Protein AF-A0A965B2F0-F1 (afdb_monomer)

pLDDT: mean 85.38, std 16.58, range [36.56, 98.25]

Structure (mmCIF, N/CA/C/O backbone):
data_AF-A0A965B2F0-F1
#
_entry.id   AF-A0A965B2F0-F1
#
loop_
_atom_site.group_PDB
_atom_site.id
_atom_site.type_symbol
_atom_site.label_atom_id
_atom_site.label_alt_id
_atom_site.label_comp_id
_atom_site.label_asym_id
_atom_site.label_entity_id
_atom_site.label_seq_id
_atom_site.pdbx_PDB_ins_code
_atom_site.Cartn_x
_atom_site.Cartn_y
_atom_site.Cartn_z
_atom_site.occupancy
_atom_site.B_iso_or_equiv
_atom_site.auth_seq_id
_atom_site.auth_comp_id
_atom_site.auth_asym_id
_atom_site.auth_atom_id
_atom_site.pdbx_PDB_model_num
ATOM 1 N N . ALA A 1 1 ? 7.488 21.880 -20.771 1.00 36.56 1 ALA A N 1
ATOM 2 C CA . ALA A 1 1 ? 6.586 21.017 -21.556 1.00 36.56 1 ALA A CA 1
ATOM 3 C C . ALA A 1 1 ? 6.321 19.753 -20.747 1.00 36.56 1 ALA A C 1
ATOM 5 O O . ALA A 1 1 ? 7.158 18.862 -20.729 1.00 36.56 1 ALA A O 1
ATOM 6 N N . LEU A 1 2 ? 5.227 19.730 -19.983 1.00 38.81 2 LEU A N 1
ATOM 7 C CA . LEU A 1 2 ? 4.819 18.544 -19.229 1.00 38.81 2 LEU A CA 1
ATOM 8 C C . LEU A 1 2 ? 4.263 17.555 -20.250 1.00 38.81 2 LEU A C 1
ATOM 10 O O . LEU A 1 2 ? 3.243 17.823 -20.884 1.00 38.81 2 LEU A O 1
ATOM 14 N N . SER A 1 3 ? 4.999 16.476 -20.505 1.00 42.28 3 SER A N 1
ATOM 15 C CA . SER A 1 3 ? 4.569 15.456 -21.449 1.00 42.28 3 SER A CA 1
ATOM 16 C C . SER A 1 3 ? 3.289 14.819 -20.923 1.00 42.28 3 SER A C 1
ATOM 18 O O . SER A 1 3 ? 3.325 14.053 -19.961 1.00 42.28 3 SER A O 1
ATOM 20 N N . ASN A 1 4 ? 2.172 15.117 -21.586 1.00 47.19 4 ASN A N 1
ATOM 21 C CA . ASN A 1 4 ? 0.977 14.289 -21.587 1.00 47.19 4 ASN A CA 1
ATOM 22 C C . ASN A 1 4 ? 1.381 12.884 -22.060 1.00 47.19 4 ASN A C 1
ATOM 24 O O . ASN A 1 4 ? 1.268 12.558 -23.242 1.00 47.19 4 ASN A O 1
ATOM 28 N N . ARG A 1 5 ? 1.867 12.030 -21.153 1.00 52.16 5 ARG A N 1
ATOM 29 C CA . ARG A 1 5 ? 1.782 10.586 -21.363 1.00 52.16 5 ARG A CA 1
ATOM 30 C C . ARG A 1 5 ? 0.305 10.253 -21.233 1.00 52.16 5 ARG A C 1
ATOM 32 O O . ARG A 1 5 ? -0.195 10.004 -20.142 1.00 52.16 5 ARG A O 1
ATOM 39 N N . ALA A 1 6 ? -0.396 10.352 -22.360 1.00 53.03 6 ALA A N 1
ATOM 40 C CA . ALA A 1 6 ? -1.751 9.859 -22.491 1.00 53.03 6 ALA A CA 1
ATOM 41 C C . ALA A 1 6 ? -1.760 8.421 -21.969 1.00 53.03 6 ALA A C 1
ATOM 43 O O . ALA A 1 6 ? -1.034 7.564 -22.478 1.00 53.03 6 ALA A O 1
ATOM 44 N N . TYR A 1 7 ? -2.528 8.200 -20.906 1.00 53.84 7 TYR A N 1
ATOM 45 C CA . TYR A 1 7 ? -2.809 6.879 -20.374 1.00 53.84 7 TYR A CA 1
ATOM 46 C C . TYR A 1 7 ? -3.250 5.984 -21.537 1.00 53.84 7 TYR A C 1
ATOM 48 O O . TYR A 1 7 ? -4.258 6.262 -22.188 1.00 53.84 7 TYR A O 1
ATOM 56 N N . LYS A 1 8 ? -2.454 4.958 -21.855 1.00 55.16 8 LYS A N 1
ATOM 57 C CA . LYS A 1 8 ? -2.817 3.955 -22.858 1.00 55.16 8 LYS A CA 1
ATOM 5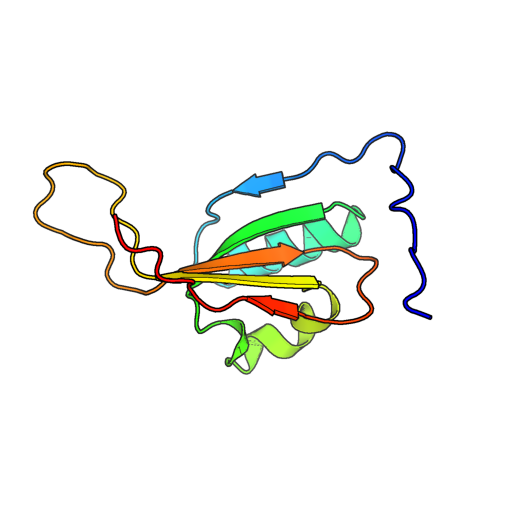8 C C . LYS A 1 8 ? -3.628 2.879 -22.139 1.00 55.16 8 LYS A C 1
ATOM 60 O O . LYS A 1 8 ? -3.044 2.160 -21.329 1.00 55.16 8 LYS A O 1
ATOM 65 N N . PRO A 1 9 ? -4.941 2.760 -22.389 1.00 49.66 9 PRO A N 1
ATOM 66 C CA . PRO A 1 9 ? -5.743 1.753 -21.715 1.00 49.66 9 PRO A CA 1
ATOM 67 C C . PRO A 1 9 ? -5.264 0.358 -22.132 1.00 49.66 9 PRO A C 1
ATOM 69 O O . PRO A 1 9 ? -5.209 0.040 -23.321 1.00 49.66 9 PRO A O 1
ATOM 72 N N . LYS A 1 10 ? -4.896 -0.472 -21.150 1.00 57.56 10 LYS A N 1
ATOM 73 C CA . LYS A 1 10 ? -4.655 -1.901 -21.376 1.00 57.56 10 LYS A CA 1
ATOM 74 C C . LYS A 1 10 ? -6.007 -2.592 -21.617 1.00 57.56 10 LYS A C 1
ATOM 76 O O . LYS A 1 10 ? -6.966 -2.269 -20.917 1.00 57.56 10 LYS A O 1
ATOM 81 N N . PRO A 1 11 ? -6.105 -3.516 -22.592 1.00 57.56 11 PRO A N 1
ATOM 82 C CA . PRO A 1 11 ? -7.385 -4.019 -23.102 1.00 57.56 11 PRO A CA 1
ATOM 83 C C . PRO A 1 11 ? -8.222 -4.817 -22.086 1.00 57.56 11 PRO A C 1
ATOM 85 O O . PRO A 1 11 ? -9.417 -4.967 -22.306 1.00 57.56 11 PRO A O 1
ATOM 88 N N . TYR A 1 12 ? -7.639 -5.252 -20.962 1.00 56.62 12 TYR A N 1
ATOM 89 C CA . TYR A 1 12 ? -8.347 -5.835 -19.815 1.00 56.62 12 TYR A CA 1
ATOM 90 C C . TYR A 1 12 ? -7.600 -5.474 -18.523 1.00 56.62 12 TYR A C 1
ATOM 92 O O . TYR A 1 12 ? -6.748 -6.230 -18.063 1.00 56.62 12 TYR A O 1
ATOM 100 N N . LEU A 1 13 ? -7.834 -4.281 -17.968 1.00 60.09 13 LEU A N 1
ATOM 101 C CA . LEU A 1 13 ? -7.286 -3.916 -16.659 1.00 60.09 13 LEU A CA 1
ATOM 102 C C . LEU A 1 13 ? -8.368 -4.138 -15.598 1.00 60.09 13 LEU A C 1
ATOM 104 O O . LEU A 1 13 ? -9.170 -3.244 -15.332 1.00 60.09 13 LEU A O 1
ATOM 108 N N . ASP A 1 14 ? -8.401 -5.327 -14.996 1.00 74.19 14 ASP A N 1
ATOM 109 C CA . ASP A 1 14 ? -9.218 -5.564 -13.806 1.00 74.19 14 ASP A CA 1
ATOM 110 C C . ASP A 1 14 ? -8.609 -4.786 -12.635 1.00 74.19 14 ASP A C 1
ATOM 112 O O . ASP A 1 14 ? -7.735 -5.289 -11.920 1.00 74.19 14 ASP A O 1
ATOM 116 N N . LEU A 1 15 ? -9.048 -3.538 -12.477 1.00 87.69 15 LEU A N 1
ATOM 117 C CA . LEU A 1 15 ? -8.679 -2.679 -11.362 1.00 87.69 15 LEU A CA 1
ATOM 118 C C . LEU A 1 15 ? -9.247 -3.260 -10.064 1.00 87.69 15 LEU A C 1
ATOM 120 O O . LEU A 1 15 ? -10.462 -3.353 -9.890 1.00 87.69 15 LEU A O 1
ATOM 124 N N . ILE A 1 16 ? -8.367 -3.621 -9.134 1.00 93.50 16 ILE A N 1
ATOM 125 C CA . ILE A 1 16 ? -8.763 -4.093 -7.805 1.00 93.50 16 ILE A CA 1
ATOM 126 C C . ILE A 1 16 ? -8.914 -2.881 -6.885 1.00 93.50 16 ILE A C 1
ATOM 128 O O . ILE A 1 16 ? -8.021 -2.047 -6.813 1.00 93.50 16 ILE A O 1
ATOM 132 N N . ILE A 1 17 ? -10.016 -2.773 -6.147 1.00 95.31 17 ILE A N 1
ATOM 133 C CA . ILE A 1 17 ? -10.181 -1.754 -5.101 1.00 95.31 17 ILE A CA 1
ATOM 134 C C . ILE A 1 17 ? -10.654 -2.470 -3.845 1.00 95.31 17 ILE A C 1
ATOM 136 O O . ILE A 1 17 ? -11.731 -3.065 -3.847 1.00 95.31 17 ILE A O 1
ATOM 140 N N . THR A 1 18 ? -9.851 -2.465 -2.783 1.00 94.88 18 THR A N 1
ATOM 141 C CA . THR A 1 18 ? -10.204 -3.192 -1.558 1.00 94.88 18 THR A CA 1
ATOM 142 C C . THR A 1 18 ? -9.546 -2.612 -0.307 1.00 94.88 18 THR A C 1
ATOM 144 O O . THR A 1 18 ? -8.526 -1.928 -0.372 1.00 94.88 18 THR A O 1
ATOM 147 N N . ASN A 1 19 ? -10.147 -2.899 0.846 1.00 94.62 19 ASN A N 1
ATOM 148 C CA . ASN A 1 19 ? -9.548 -2.752 2.169 1.00 94.62 19 ASN A CA 1
ATOM 149 C C . ASN A 1 19 ? -9.031 -4.141 2.581 1.00 94.62 19 ASN A C 1
ATOM 151 O O . ASN A 1 19 ? -9.806 -4.928 3.136 1.00 94.62 19 ASN A O 1
ATOM 155 N N . PRO A 1 20 ? -7.788 -4.507 2.214 1.00 94.44 20 PRO A N 1
ATOM 156 C CA . PRO A 1 20 ? -7.271 -5.838 2.497 1.00 94.44 20 PRO A CA 1
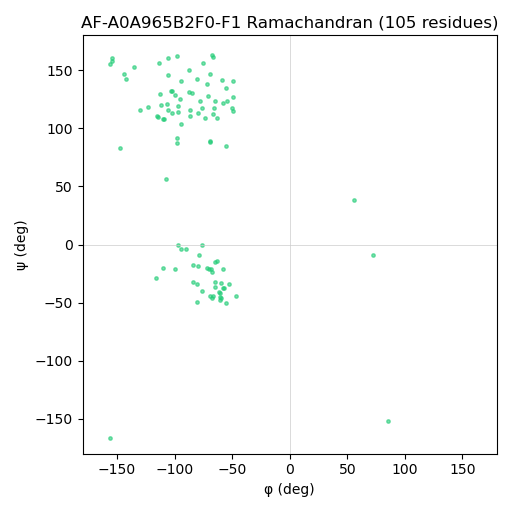ATOM 157 C C . PRO A 1 20 ? -7.088 -6.048 4.008 1.00 94.44 20 PRO A C 1
ATOM 159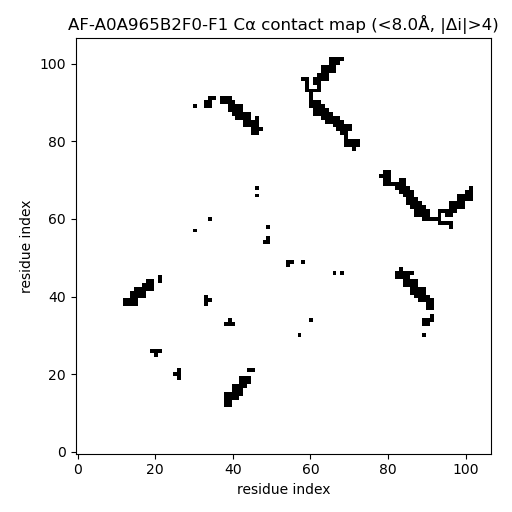 O O . PRO A 1 20 ? -7.002 -5.081 4.761 1.00 94.44 20 PRO A O 1
ATOM 162 N N . PRO A 1 21 ? -6.960 -7.299 4.481 1.00 92.19 21 PRO A N 1
ATOM 163 C CA . PRO A 1 21 ? -6.479 -7.563 5.833 1.00 92.19 21 PRO A CA 1
ATOM 164 C C . PRO A 1 21 ? -5.110 -6.909 6.066 1.00 92.19 21 PRO A C 1
ATOM 166 O O . PRO A 1 21 ? -4.216 -7.025 5.231 1.00 92.19 21 PRO A O 1
ATOM 169 N N . TRP A 1 22 ? -4.928 -6.244 7.210 1.00 89.56 22 TRP A N 1
ATOM 170 C CA . TRP A 1 22 ? -3.686 -5.513 7.515 1.00 89.56 22 TRP A CA 1
ATOM 171 C C . TRP A 1 22 ? -2.542 -6.421 7.986 1.00 89.56 22 TRP A C 1
ATOM 173 O O . TRP A 1 22 ? -1.400 -5.969 8.096 1.00 89.56 22 TRP A O 1
ATOM 183 N N . ASP A 1 23 ? -2.824 -7.702 8.243 1.00 94.88 23 ASP A N 1
ATOM 184 C CA . ASP A 1 23 ? -1.791 -8.692 8.539 1.00 94.88 23 ASP A CA 1
ATOM 185 C C . ASP A 1 23 ? -0.749 -8.710 7.416 1.00 94.88 23 ASP A C 1
ATOM 187 O O . ASP A 1 23 ? -1.079 -8.893 6.245 1.00 94.88 23 ASP A O 1
ATOM 191 N N . ARG A 1 24 ? 0.522 -8.502 7.770 1.00 95.94 24 ARG A N 1
ATOM 192 C CA . ARG A 1 24 ? 1.587 -8.291 6.784 1.00 95.94 24 ARG A CA 1
ATOM 193 C C . ARG A 1 24 ? 1.840 -9.505 5.910 1.00 95.94 24 ARG A C 1
ATOM 195 O O . ARG A 1 24 ? 2.137 -9.317 4.738 1.00 95.94 24 ARG A O 1
ATOM 202 N N . LYS A 1 25 ? 1.659 -10.723 6.428 1.00 96.94 25 LYS A N 1
ATOM 203 C CA . LYS A 1 25 ? 1.833 -11.938 5.621 1.00 96.94 25 LYS A CA 1
ATOM 204 C C . LYS A 1 25 ? 0.793 -11.998 4.508 1.00 96.94 25 LYS A C 1
ATOM 206 O O . LYS A 1 25 ? 1.106 -12.433 3.408 1.00 96.94 25 LYS A O 1
ATOM 211 N N . ILE A 1 26 ? -0.424 -11.537 4.789 1.00 97.50 26 ILE A N 1
ATOM 212 C CA . ILE A 1 26 ? -1.520 -11.518 3.817 1.00 97.50 26 ILE A CA 1
ATOM 213 C C . ILE A 1 26 ? -1.394 -10.313 2.879 1.00 97.50 26 ILE A C 1
ATOM 215 O O . ILE A 1 26 ? -1.464 -10.473 1.663 1.00 97.50 26 ILE A O 1
ATOM 219 N N . LEU A 1 27 ? -1.191 -9.114 3.431 1.00 97.50 27 LEU A N 1
ATOM 220 C CA . LEU A 1 27 ? -1.095 -7.873 2.663 1.00 97.50 27 LEU A CA 1
ATOM 221 C C . LEU A 1 27 ? 0.052 -7.920 1.650 1.00 97.50 27 LEU A C 1
ATOM 223 O O . LEU A 1 27 ? -0.130 -7.541 0.497 1.00 97.50 27 LEU A O 1
ATOM 227 N N . HIS A 1 28 ? 1.229 -8.382 2.070 1.00 97.69 28 HIS A N 1
ATOM 228 C CA . HIS A 1 28 ? 2.400 -8.441 1.198 1.00 97.69 28 HIS A CA 1
ATOM 229 C C . HIS A 1 28 ? 2.247 -9.489 0.104 1.00 97.69 28 HIS A C 1
ATOM 231 O O . HIS A 1 28 ? 2.446 -9.154 -1.058 1.00 97.69 28 HIS A O 1
ATOM 237 N N . ALA A 1 29 ? 1.764 -10.689 0.440 1.00 97.94 29 ALA A N 1
ATOM 238 C CA . ALA A 1 29 ? 1.470 -11.718 -0.558 1.00 97.94 29 ALA A CA 1
ATOM 239 C C . ALA A 1 29 ? 0.422 -11.252 -1.588 1.00 97.94 29 ALA A C 1
ATOM 241 O O . ALA A 1 29 ? 0.485 -11.614 -2.761 1.00 97.94 29 ALA A O 1
ATOM 242 N N . LEU A 1 30 ? -0.544 -10.423 -1.172 1.00 96.88 30 LEU A N 1
ATOM 243 C CA . LEU A 1 30 ? -1.502 -9.813 -2.091 1.00 96.88 30 LEU A CA 1
ATOM 244 C C . LEU A 1 30 ? -0.826 -8.814 -3.043 1.00 96.88 30 LEU A C 1
ATOM 246 O O . LEU A 1 30 ? -1.118 -8.843 -4.236 1.00 96.88 30 LEU A O 1
ATOM 250 N N . ILE A 1 31 ? 0.061 -7.949 -2.540 1.00 97.12 31 ILE A N 1
ATOM 251 C CA . ILE A 1 31 ? 0.812 -6.995 -3.374 1.00 97.12 31 ILE A CA 1
ATOM 252 C C . ILE A 1 31 ? 1.676 -7.743 -4.394 1.00 97.12 31 ILE A C 1
ATOM 254 O O . ILE A 1 31 ? 1.615 -7.419 -5.577 1.00 97.12 31 ILE A O 1
ATOM 258 N N . GLU A 1 32 ? 2.419 -8.762 -3.957 1.00 97.19 32 GLU A N 1
ATOM 259 C CA . GLU A 1 32 ? 3.235 -9.616 -4.833 1.00 97.19 32 GLU A CA 1
ATOM 260 C C . GLU A 1 32 ? 2.382 -10.224 -5.947 1.00 97.19 32 GLU A C 1
ATOM 262 O O . GLU A 1 32 ? 2.679 -10.046 -7.124 1.00 97.19 32 GLU A O 1
ATOM 267 N N . LYS A 1 33 ? 1.242 -10.825 -5.590 1.00 95.50 33 LYS A N 1
ATOM 268 C CA . LYS A 1 33 ? 0.320 -11.408 -6.567 1.00 95.50 33 LYS A CA 1
ATOM 269 C C . LYS A 1 33 ? -0.225 -10.383 -7.566 1.00 95.50 33 LYS A C 1
ATOM 271 O O . LYS A 1 33 ? -0.325 -10.685 -8.752 1.00 95.50 33 LYS A O 1
ATOM 276 N N . ILE A 1 34 ? -0.585 -9.180 -7.110 1.00 94.00 34 ILE A N 1
ATOM 277 C CA . ILE A 1 34 ? -1.064 -8.095 -7.984 1.00 94.00 34 ILE A CA 1
ATOM 278 C C . ILE A 1 34 ? 0.012 -7.717 -9.007 1.00 94.00 34 ILE A C 1
ATOM 280 O O . ILE A 1 34 ? -0.291 -7.569 -10.193 1.00 94.00 34 ILE A O 1
ATOM 284 N N . VAL A 1 35 ? 1.257 -7.575 -8.549 1.00 93.81 35 VAL A N 1
ATOM 285 C CA . VAL A 1 35 ? 2.401 -7.207 -9.388 1.00 93.81 35 VAL A CA 1
ATOM 286 C C . VAL A 1 35 ? 2.739 -8.324 -10.378 1.00 93.81 35 VAL A C 1
ATOM 288 O O . VAL A 1 35 ? 2.888 -8.045 -11.570 1.00 93.81 35 VAL A O 1
ATOM 291 N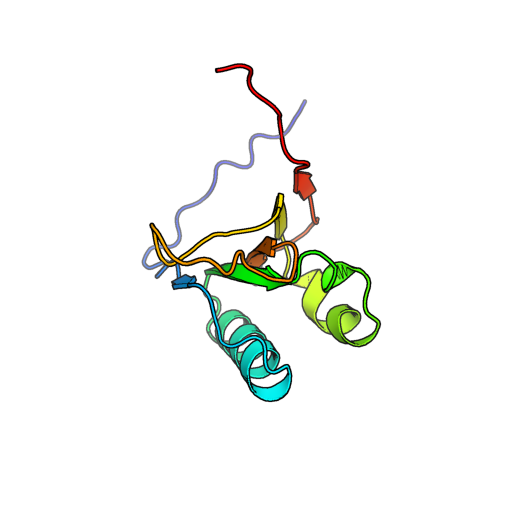 N . ASP A 1 36 ? 2.791 -9.576 -9.923 1.00 93.94 36 ASP A N 1
ATOM 292 C CA . ASP A 1 36 ? 3.093 -10.751 -10.751 1.00 93.94 36 ASP A CA 1
ATOM 293 C C . ASP A 1 36 ? 2.053 -10.956 -11.860 1.00 93.94 36 ASP A C 1
ATOM 295 O O . ASP A 1 36 ? 2.398 -11.228 -13.014 1.00 93.94 36 ASP A O 1
ATOM 299 N N . GLU A 1 37 ? 0.772 -10.755 -11.539 1.00 92.38 37 GLU A N 1
ATOM 300 C CA . GLU A 1 37 ? -0.331 -10.806 -12.505 1.00 92.38 37 GLU A CA 1
ATOM 301 C C . GLU A 1 37 ? -0.413 -9.546 -13.389 1.00 92.38 37 GLU A C 1
ATOM 303 O O . GLU A 1 37 ? -1.281 -9.465 -14.261 1.00 92.38 37 GLU A O 1
ATOM 308 N N . LYS A 1 38 ? 0.484 -8.565 -13.200 1.00 91.44 38 LYS A N 1
ATOM 309 C CA . LYS A 1 38 ? 0.524 -7.288 -13.936 1.00 91.44 38 LYS A CA 1
ATOM 310 C C . LYS A 1 38 ? -0.794 -6.515 -13.860 1.00 91.44 38 LYS A C 1
ATOM 312 O O . LYS A 1 38 ? -1.231 -5.893 -14.836 1.00 91.44 38 LYS A O 1
ATOM 317 N N . ARG A 1 39 ? -1.428 -6.556 -12.689 1.00 91.06 39 ARG A N 1
ATOM 318 C CA . ARG A 1 39 ? -2.687 -5.868 -12.390 1.00 91.06 39 ARG A CA 1
ATOM 319 C C . ARG A 1 39 ? -2.423 -4.559 -11.658 1.00 91.06 39 ARG A C 1
ATOM 321 O O . ARG A 1 39 ? -1.358 -4.344 -11.088 1.00 91.06 39 ARG A O 1
ATOM 328 N N . ALA A 1 40 ? -3.434 -3.698 -11.665 1.00 93.25 40 ALA A N 1
ATOM 329 C CA . ALA A 1 40 ? -3.445 -2.475 -10.880 1.00 93.25 40 ALA A CA 1
ATOM 330 C C . ALA A 1 40 ? -4.391 -2.619 -9.684 1.00 93.25 40 ALA A C 1
ATOM 332 O O . ALA A 1 40 ? -5.446 -3.259 -9.792 1.00 93.25 40 ALA A O 1
ATOM 333 N N . ALA A 1 41 ? -4.051 -1.991 -8.560 1.00 95.88 41 ALA A N 1
ATOM 334 C CA . ALA A 1 41 ? -4.898 -2.009 -7.375 1.00 95.88 41 ALA A CA 1
ATOM 335 C C . ALA A 1 41 ? -4.878 -0.700 -6.585 1.00 95.88 41 ALA A C 1
ATOM 337 O O . ALA A 1 41 ? -3.848 -0.051 -6.465 1.00 95.88 41 ALA A O 1
ATOM 338 N N . TRP A 1 42 ? -6.006 -0.363 -5.970 1.00 97.44 42 TRP A N 1
ATOM 339 C CA . TRP A 1 42 ? -6.098 0.569 -4.856 1.00 97.44 42 TRP A CA 1
ATOM 340 C C . TRP A 1 42 ? -6.334 -0.219 -3.572 1.00 97.44 42 TRP A C 1
ATOM 342 O O . TRP A 1 42 ? -7.368 -0.872 -3.410 1.00 97.44 42 TRP A O 1
ATOM 352 N N . LEU A 1 43 ? -5.373 -0.152 -2.658 1.00 97.75 43 LEU A N 1
ATOM 353 C CA . LEU A 1 43 ? -5.422 -0.840 -1.373 1.00 97.75 43 LEU A CA 1
ATOM 354 C C . LEU A 1 43 ? -5.534 0.182 -0.242 1.00 97.75 43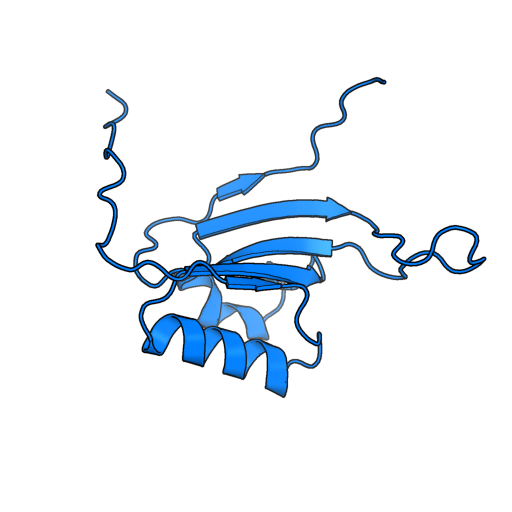 LEU A C 1
ATOM 356 O O . LEU A 1 43 ? -4.748 1.128 -0.190 1.00 97.75 43 LEU A O 1
ATOM 360 N N . LEU A 1 44 ? -6.502 -0.006 0.654 1.00 96.12 44 LEU A N 1
ATOM 361 C CA . LEU A 1 44 ? -6.686 0.851 1.824 1.00 96.12 44 LEU A CA 1
ATOM 362 C C . LEU A 1 44 ? -6.144 0.193 3.088 1.00 96.12 44 LEU A C 1
ATOM 364 O O . LEU A 1 44 ? -6.712 -0.789 3.557 1.00 96.12 44 LEU A O 1
ATOM 368 N N . PHE A 1 45 ? -5.087 0.754 3.667 1.00 95.50 45 PHE A N 1
ATOM 369 C CA . PHE A 1 45 ? -4.513 0.265 4.924 1.00 95.50 45 PHE A CA 1
ATOM 370 C C . PHE A 1 45 ? -3.728 1.372 5.644 1.00 95.50 45 PHE A C 1
ATOM 372 O O . PHE A 1 45 ? -3.901 2.556 5.337 1.00 95.50 45 PHE A O 1
ATOM 379 N N . ASP A 1 46 ? -2.934 0.998 6.647 1.00 94.69 46 ASP A N 1
ATOM 380 C CA . ASP A 1 46 ? -2.207 1.896 7.549 1.00 94.69 46 ASP A CA 1
ATOM 381 C C . ASP A 1 46 ? -1.419 2.974 6.788 1.00 94.69 46 ASP A C 1
ATOM 383 O O . ASP A 1 46 ? -0.609 2.673 5.911 1.00 94.69 46 ASP A O 1
ATOM 387 N N . ALA A 1 47 ? -1.638 4.242 7.146 1.00 96.00 47 ALA A N 1
ATOM 388 C CA . ALA A 1 47 ? -1.031 5.382 6.457 1.00 96.00 47 ALA A CA 1
ATOM 389 C C . ALA A 1 47 ? 0.495 5.474 6.626 1.00 96.00 47 ALA A C 1
ATOM 391 O O . ALA A 1 47 ? 1.169 6.104 5.814 1.00 96.00 47 ALA A O 1
ATOM 392 N N . ASP A 1 48 ? 1.036 4.890 7.693 1.00 95.44 48 ASP A N 1
ATOM 393 C CA . ASP A 1 48 ? 2.454 4.936 8.044 1.00 95.44 48 ASP A CA 1
ATOM 394 C C . ASP A 1 48 ? 3.263 3.781 7.438 1.00 95.44 48 ASP A C 1
ATOM 396 O O . ASP A 1 48 ? 4.491 3.759 7.551 1.00 95.44 48 ASP A O 1
ATOM 400 N N . TRP A 1 49 ? 2.615 2.834 6.750 1.00 97.19 49 TRP A N 1
ATOM 401 C CA . TRP A 1 49 ? 3.284 1.657 6.199 1.00 97.19 49 TRP A CA 1
ATOM 402 C C . TRP A 1 49 ? 4.441 2.013 5.256 1.00 97.19 49 TRP A C 1
ATOM 404 O O . TRP A 1 49 ? 5.497 1.374 5.314 1.00 97.19 49 TRP A O 1
ATOM 414 N N . CYS A 1 50 ? 4.303 3.067 4.444 1.00 97.38 50 CYS A N 1
ATOM 415 C CA . CYS A 1 50 ? 5.369 3.538 3.548 1.00 97.38 50 CYS A CA 1
ATOM 416 C C . CYS A 1 50 ? 6.626 4.037 4.282 1.00 97.38 50 CYS A C 1
ATOM 418 O O . CYS A 1 50 ? 7.674 4.170 3.660 1.00 97.38 50 CYS A O 1
ATOM 420 N N . HIS A 1 51 ? 6.556 4.274 5.593 1.00 97.31 51 HIS A N 1
ATOM 421 C CA . HIS A 1 51 ? 7.697 4.669 6.421 1.00 97.31 51 HIS A CA 1
ATOM 422 C C . HIS A 1 51 ? 8.381 3.478 7.112 1.00 97.31 51 HIS A C 1
ATOM 424 O O . HIS A 1 51 ? 9.390 3.643 7.797 1.00 97.31 51 HIS A O 1
ATOM 430 N N . THR A 1 52 ? 7.844 2.265 6.962 1.00 97.19 52 THR A N 1
ATOM 431 C CA . THR A 1 52 ? 8.367 1.066 7.629 1.00 97.19 52 THR A CA 1
ATOM 432 C C . THR A 1 52 ? 9.469 0.382 6.819 1.00 97.19 52 THR A C 1
ATOM 434 O O . THR A 1 52 ? 9.438 0.357 5.596 1.00 97.19 52 THR A O 1
ATOM 437 N N . LYS A 1 53 ? 10.424 -0.283 7.486 1.00 97.88 53 LYS A N 1
ATOM 438 C CA . LYS A 1 53 ? 11.489 -1.040 6.789 1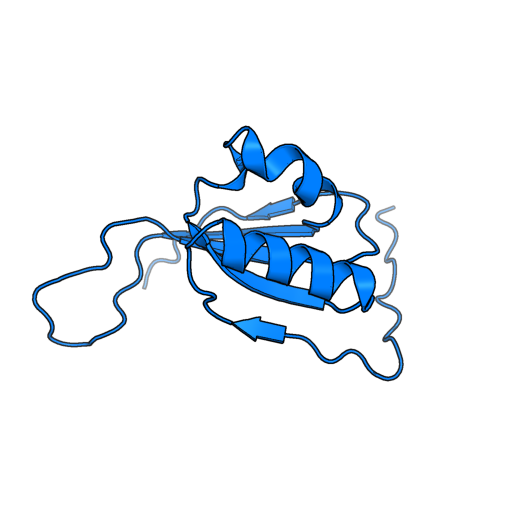.00 97.88 53 LYS A CA 1
ATOM 439 C C . LYS A 1 53 ? 10.940 -2.130 5.858 1.00 97.88 53 LYS A C 1
ATOM 441 O O . LYS A 1 53 ? 11.480 -2.348 4.780 1.00 97.88 53 LYS A O 1
ATOM 446 N N . GLN A 1 54 ? 9.864 -2.799 6.270 1.00 96.44 54 GLN A N 1
ATOM 447 C CA . GLN A 1 54 ? 9.235 -3.895 5.524 1.00 96.44 54 GLN A CA 1
ATOM 448 C C . GLN A 1 54 ? 8.558 -3.458 4.214 1.00 96.44 54 GLN A C 1
ATOM 450 O O . GLN A 1 54 ? 8.339 -4.306 3.355 1.00 96.44 54 GLN A O 1
ATOM 455 N N . SER A 1 55 ? 8.209 -2.175 4.044 1.00 97.19 55 SER A N 1
ATOM 456 C CA . SER A 1 55 ? 7.577 -1.697 2.805 1.00 97.19 55 SER A CA 1
ATOM 457 C C . SER A 1 55 ? 8.576 -1.462 1.671 1.00 97.19 55 SER A C 1
ATOM 459 O O . SER A 1 55 ? 8.177 -1.458 0.511 1.00 97.19 55 SER A O 1
ATOM 461 N N . THR A 1 56 ? 9.870 -1.330 1.990 1.00 97.62 56 THR A N 1
ATOM 462 C CA . THR A 1 56 ? 10.947 -0.949 1.058 1.00 97.62 56 THR A CA 1
ATOM 463 C C . THR A 1 56 ? 10.916 -1.721 -0.264 1.00 97.62 56 THR A C 1
ATOM 465 O O . THR A 1 56 ? 11.042 -1.112 -1.321 1.00 97.62 56 THR A O 1
ATOM 468 N N . GLN A 1 57 ? 10.708 -3.041 -0.225 1.00 97.19 57 GLN A N 1
ATOM 469 C CA . GLN A 1 57 ? 10.694 -3.892 -1.425 1.00 97.19 57 GLN A CA 1
ATOM 470 C C . GLN A 1 57 ? 9.454 -3.704 -2.313 1.00 97.19 57 GLN A C 1
ATOM 472 O O . GLN A 1 57 ? 9.493 -4.023 -3.495 1.00 97.19 57 GLN A O 1
ATOM 477 N N . TYR A 1 58 ? 8.368 -3.159 -1.762 1.00 97.69 58 TYR A N 1
ATOM 478 C CA . TYR A 1 58 ? 7.104 -2.958 -2.470 1.00 97.69 58 TYR A CA 1
ATOM 479 C C . TYR A 1 58 ? 6.921 -1.519 -2.961 1.00 97.69 58 TYR A C 1
ATOM 481 O O . TYR A 1 58 ? 6.151 -1.285 -3.888 1.00 97.69 58 TYR A O 1
ATOM 489 N N . MET A 1 59 ? 7.630 -0.552 -2.367 1.00 97.69 59 MET A N 1
ATOM 490 C CA . MET A 1 59 ? 7.577 0.860 -2.763 1.00 97.69 59 MET A CA 1
ATOM 491 C C . MET A 1 59 ? 7.829 1.121 -4.260 1.00 97.69 59 MET A C 1
ATOM 493 O O . MET A 1 59 ? 7.163 2.009 -4.791 1.00 97.69 59 MET A O 1
ATOM 497 N N . PRO A 1 60 ? 8.685 0.359 -4.978 1.00 97.31 60 PRO A N 1
ATOM 498 C CA . PRO A 1 60 ? 8.823 0.497 -6.429 1.00 97.31 60 PRO A CA 1
ATOM 499 C C . PRO A 1 60 ? 7.526 0.282 -7.219 1.00 97.31 60 PRO A C 1
ATOM 501 O O . PRO A 1 60 ? 7.434 0.752 -8.344 1.00 97.31 60 PRO A O 1
ATOM 504 N N . TYR A 1 61 ? 6.531 -0.396 -6.641 1.00 97.69 61 TYR A N 1
ATOM 505 C CA . TYR A 1 61 ? 5.225 -0.650 -7.257 1.00 97.69 61 TYR A CA 1
ATOM 506 C C . TYR A 1 61 ? 4.148 0.343 -6.810 1.00 97.69 61 TYR A C 1
ATOM 508 O O . TYR A 1 61 ? 3.003 0.247 -7.242 1.00 97.69 61 TYR A O 1
ATOM 516 N N . VAL A 1 62 ? 4.476 1.297 -5.933 1.00 98.25 62 VAL A N 1
ATOM 517 C CA . VAL A 1 62 ? 3.515 2.266 -5.394 1.00 98.25 62 VAL A CA 1
ATOM 518 C C . VAL A 1 62 ? 3.556 3.545 -6.224 1.00 98.25 62 VAL A C 1
ATOM 520 O O . VAL A 1 62 ? 4.448 4.375 -6.064 1.00 98.25 62 VAL A O 1
ATOM 523 N N . GLY A 1 63 ? 2.560 3.755 -7.083 1.00 97.44 63 GLY A N 1
ATOM 524 C CA . GLY A 1 63 ? 2.480 4.970 -7.902 1.00 97.44 63 GLY A CA 1
ATOM 525 C C . GLY A 1 63 ? 1.910 6.176 -7.159 1.00 97.44 63 GLY A C 1
ATOM 526 O O . GLY A 1 63 ? 2.295 7.321 -7.404 1.00 97.44 63 GLY A O 1
ATOM 527 N N . LYS A 1 64 ? 0.965 5.942 -6.243 1.00 98.00 64 LYS A N 1
ATOM 528 C CA . LYS A 1 64 ? 0.270 7.012 -5.514 1.00 98.00 64 LYS A CA 1
ATOM 529 C C . LYS A 1 64 ? 0.009 6.614 -4.074 1.00 98.00 64 LYS A C 1
ATOM 531 O O . LYS A 1 64 ? -0.366 5.476 -3.805 1.00 98.00 64 LYS A O 1
ATOM 536 N N . ILE A 1 65 ? 0.132 7.588 -3.182 1.00 98.19 65 ILE A N 1
ATOM 537 C CA . ILE A 1 65 ? -0.300 7.495 -1.788 1.00 98.19 65 ILE A CA 1
ATOM 538 C C . ILE A 1 65 ? -1.284 8.635 -1.550 1.00 98.19 65 ILE A C 1
ATOM 540 O O . ILE A 1 65 ? -0.909 9.796 -1.693 1.00 98.19 65 ILE A O 1
ATOM 544 N N . VAL A 1 66 ? -2.533 8.329 -1.206 1.00 97.38 66 VAL A N 1
ATOM 545 C CA . VAL A 1 66 ? -3.567 9.338 -0.930 1.00 97.38 66 VAL A CA 1
ATOM 546 C C . VAL A 1 66 ? -3.981 9.244 0.530 1.00 97.38 66 VAL A C 1
ATOM 548 O O . VAL A 1 66 ? -4.601 8.268 0.955 1.00 97.38 66 VAL A O 1
ATOM 551 N N . SER A 1 67 ? -3.629 10.263 1.309 1.00 95.31 67 SER A N 1
ATOM 552 C CA . SER A 1 67 ? -3.956 10.334 2.732 1.00 95.31 67 SER A CA 1
ATOM 553 C C . SER A 1 67 ? -5.453 10.583 2.937 1.00 95.31 67 SER A C 1
ATOM 555 O O . SER A 1 67 ? -6.004 11.539 2.389 1.00 95.31 67 SER A O 1
ATOM 557 N N . ILE A 1 68 ? -6.109 9.749 3.753 1.00 91.44 68 ILE A N 1
ATOM 558 C CA . ILE A 1 68 ? -7.534 9.916 4.098 1.00 91.44 68 ILE A CA 1
ATOM 559 C C . ILE A 1 68 ? -7.759 10.185 5.592 1.00 91.44 68 ILE A C 1
ATOM 561 O O . ILE A 1 68 ? -8.697 10.890 5.969 1.00 91.44 68 ILE A O 1
ATOM 565 N N . GLY A 1 69 ? -6.870 9.681 6.453 1.00 89.19 69 GLY A N 1
ATOM 566 C CA . GLY A 1 69 ? -7.006 9.765 7.905 1.00 89.19 69 GLY A CA 1
ATOM 567 C C . GLY A 1 69 ? -7.865 8.637 8.476 1.00 89.19 69 GLY A C 1
ATOM 568 O O . GLY A 1 69 ? -7.897 7.526 7.950 1.00 89.19 69 GLY A O 1
ATOM 569 N N . ARG A 1 70 ? -8.524 8.895 9.602 1.00 87.62 70 ARG A N 1
ATOM 570 C CA . ARG A 1 70 ? -9.275 7.881 10.346 1.00 87.62 70 ARG A CA 1
ATOM 571 C C . ARG A 1 70 ? -10.627 7.581 9.696 1.00 87.62 70 ARG A C 1
ATOM 573 O O . ARG A 1 70 ? -11.461 8.474 9.562 1.00 87.62 70 ARG A O 1
ATOM 580 N N . VAL A 1 71 ? -10.867 6.311 9.372 1.00 84.50 71 VAL A N 1
ATOM 581 C CA . VAL A 1 71 ? -12.150 5.838 8.830 1.00 84.50 71 VAL A CA 1
ATOM 582 C C . VAL A 1 71 ? -13.049 5.314 9.951 1.00 84.50 71 VAL A C 1
ATOM 584 O O . VAL A 1 71 ? -12.589 4.652 10.886 1.00 84.50 71 VAL A O 1
ATOM 587 N N . LYS A 1 72 ? -14.351 5.597 9.857 1.00 80.75 72 LYS A N 1
ATOM 588 C CA . LYS A 1 72 ? -15.392 4.983 10.685 1.00 80.75 72 LYS A CA 1
ATOM 589 C C . LYS A 1 72 ? -16.296 4.154 9.780 1.00 80.75 72 LYS A C 1
ATOM 591 O O . LYS A 1 72 ? -17.032 4.705 8.977 1.00 80.75 72 LYS A O 1
ATOM 596 N N . TRP A 1 73 ? -16.210 2.835 9.913 1.00 74.00 73 TRP A N 1
ATOM 597 C CA . TRP A 1 73 ? -16.930 1.898 9.046 1.00 74.00 73 TRP A CA 1
ATOM 598 C C . TRP A 1 73 ? -18.367 1.637 9.493 1.00 74.00 73 TRP A C 1
ATOM 600 O O . TRP A 1 73 ? -19.235 1.401 8.665 1.00 74.00 73 TRP A O 1
ATOM 610 N N . ILE A 1 74 ? -18.613 1.673 10.806 1.00 76.12 74 ILE A N 1
ATOM 611 C CA . ILE A 1 74 ? -19.923 1.388 11.392 1.00 76.12 74 ILE A CA 1
ATOM 612 C C . ILE A 1 74 ? -20.490 2.695 11.929 1.00 76.12 74 ILE A C 1
ATOM 614 O O . ILE A 1 74 ? -20.011 3.230 12.935 1.00 76.12 74 ILE A O 1
ATOM 618 N N . GLU A 1 75 ? -21.499 3.215 11.242 1.00 77.88 75 GLU A N 1
ATOM 619 C CA . GLU A 1 75 ? -22.252 4.379 11.693 1.00 77.88 75 GLU A CA 1
ATOM 620 C C . GLU A 1 75 ? -22.887 4.105 13.069 1.00 77.88 75 GLU A C 1
ATOM 622 O O . GLU A 1 75 ? -23.272 2.984 13.387 1.00 77.88 75 GLU A O 1
ATOM 627 N N . GLY A 1 76 ? -22.912 5.108 13.950 1.00 74.19 76 GLY A N 1
ATOM 628 C CA . GLY A 1 76 ? -23.474 4.960 15.301 1.00 74.19 76 GLY A CA 1
ATOM 629 C C . GLY A 1 76 ? -22.651 4.134 16.305 1.00 74.19 76 GLY A C 1
ATOM 630 O O . GLY A 1 76 ? -22.947 4.178 17.499 1.00 74.19 76 GLY A O 1
ATOM 631 N N . SER A 1 77 ? -21.577 3.443 15.898 1.00 79.56 77 SER A N 1
ATOM 632 C CA . SER A 1 77 ? -20.708 2.756 16.865 1.00 79.56 77 SER A CA 1
ATOM 633 C C . SER A 1 77 ? -19.925 3.763 17.723 1.00 79.56 77 SER A C 1
ATOM 635 O O . SER A 1 77 ? -19.545 4.847 17.261 1.00 79.56 77 SER A O 1
ATOM 637 N N . LYS A 1 78 ? -19.661 3.409 18.989 1.00 69.50 78 LYS A N 1
ATOM 638 C CA . LYS A 1 78 ? -18.828 4.223 19.898 1.00 69.50 78 LYS A CA 1
ATOM 639 C C . LYS A 1 78 ? -17.347 4.225 19.501 1.00 69.50 78 LYS A C 1
ATOM 641 O O . LYS A 1 78 ? -16.610 5.122 19.895 1.00 69.50 78 LYS A O 1
ATOM 646 N N . TYR A 1 79 ? -16.913 3.232 18.729 1.00 61.34 79 TYR A N 1
ATOM 647 C CA . TYR A 1 79 ? -15.517 3.039 18.363 1.00 61.34 79 TYR A CA 1
ATOM 648 C C . TYR A 1 79 ? -15.247 3.635 16.980 1.00 61.34 79 TYR A C 1
ATOM 650 O O . TYR A 1 79 ? -15.747 3.158 15.964 1.00 61.34 79 TYR A O 1
ATOM 658 N N . THR A 1 80 ? -14.434 4.684 16.925 1.00 61.75 80 THR A N 1
ATOM 659 C CA . THR A 1 80 ? -13.801 5.110 15.671 1.00 61.75 80 THR A CA 1
ATOM 660 C C . THR A 1 80 ? -12.653 4.159 15.329 1.00 61.75 80 THR A C 1
ATOM 662 O O . THR A 1 80 ? -12.084 3.557 16.243 1.00 61.75 80 THR A O 1
ATOM 665 N N . GLY A 1 81 ? -12.264 4.056 14.049 1.00 64.75 81 GLY A N 1
ATOM 666 C CA . GLY A 1 81 ? -11.027 3.361 13.672 1.00 64.75 81 GLY A CA 1
ATOM 667 C C . GLY A 1 81 ? -9.851 3.850 14.526 1.00 64.75 81 GLY A C 1
ATOM 668 O O . GLY A 1 81 ? -9.804 5.024 14.889 1.00 64.75 81 GLY A O 1
ATOM 669 N N . LYS A 1 82 ? -8.950 2.956 14.936 1.00 69.75 82 LYS A N 1
ATOM 670 C CA . LYS A 1 82 ? -7.836 3.328 15.827 1.00 69.75 82 LYS A CA 1
ATOM 671 C C . LYS A 1 82 ? -6.735 4.066 15.067 1.00 69.75 82 LYS A C 1
ATOM 673 O O . LYS A 1 82 ? -6.251 5.094 15.531 1.00 69.75 82 LYS A O 1
ATOM 678 N N . GLU A 1 83 ? -6.455 3.614 13.852 1.00 83.00 83 GLU A N 1
ATOM 679 C CA . GLU A 1 83 ? -5.336 4.095 13.047 1.00 83.00 83 GLU A CA 1
ATOM 680 C C . GLU A 1 83 ? -5.777 5.004 11.897 1.00 83.00 83 GLU A C 1
ATOM 682 O O . GLU A 1 83 ? -6.939 5.013 11.471 1.00 83.00 83 GLU A O 1
ATOM 687 N N . ASN A 1 84 ? -4.826 5.789 11.393 1.00 91.81 84 ASN A N 1
ATOM 688 C CA . ASN A 1 84 ? -4.993 6.542 10.156 1.00 91.81 84 ASN A CA 1
ATOM 689 C C . ASN A 1 84 ? -4.759 5.626 8.957 1.00 91.81 84 ASN A C 1
ATOM 691 O O . ASN A 1 84 ? -3.864 4.786 8.976 1.00 91.81 84 ASN A O 1
ATOM 695 N N . CYS A 1 85 ? -5.542 5.826 7.903 1.00 93.81 85 CYS A N 1
ATOM 696 C CA . CYS A 1 85 ? -5.431 5.062 6.670 1.00 93.81 85 CYS A CA 1
ATOM 697 C C . CYS A 1 85 ? -4.960 5.948 5.510 1.00 93.81 85 CYS A C 1
ATOM 699 O O . CYS A 1 85 ? -5.174 7.171 5.501 1.00 93.81 85 CYS A O 1
ATOM 701 N N . ALA A 1 86 ? -4.360 5.311 4.512 1.00 96.62 86 ALA A N 1
ATOM 702 C CA . ALA A 1 86 ? -4.097 5.886 3.203 1.00 96.62 86 ALA A CA 1
ATOM 703 C C . ALA A 1 86 ? -4.474 4.881 2.111 1.00 96.62 86 ALA A C 1
ATOM 705 O O . ALA A 1 86 ? -4.450 3.666 2.315 1.00 96.62 86 ALA A O 1
ATOM 706 N N . TRP A 1 87 ? -4.827 5.408 0.945 1.00 97.31 87 TRP A N 1
ATOM 707 C CA . TRP A 1 87 ? -4.945 4.620 -0.270 1.00 97.31 87 TRP A CA 1
ATOM 708 C C . TRP A 1 87 ? -3.582 4.500 -0.940 1.00 97.31 87 TRP A C 1
ATOM 710 O O . TRP A 1 87 ? -2.925 5.513 -1.185 1.00 97.31 87 TRP A 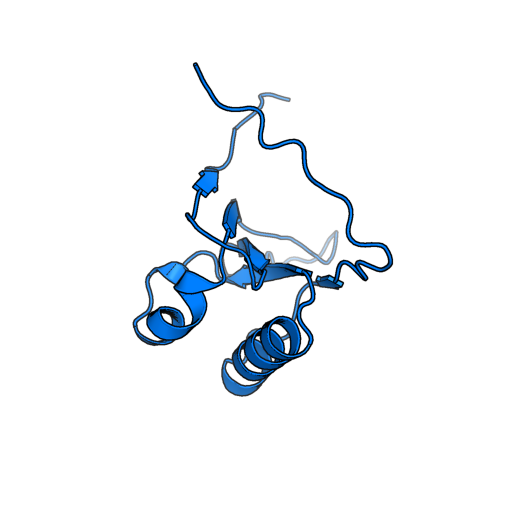O 1
ATOM 720 N N . TYR A 1 88 ? -3.205 3.278 -1.295 1.00 98.12 88 TYR A N 1
ATOM 721 C CA . TYR A 1 88 ? -2.000 2.969 -2.054 1.00 98.12 88 TYR A CA 1
ATOM 722 C C . TYR A 1 88 ? -2.393 2.462 -3.438 1.00 98.12 88 TYR A C 1
ATOM 724 O O . TYR A 1 88 ? -3.096 1.456 -3.545 1.00 98.12 88 TYR A O 1
ATOM 732 N N . TYR A 1 89 ? -1.956 3.162 -4.485 1.00 97.81 89 TYR A N 1
ATOM 733 C CA . TYR A 1 89 ? -2.076 2.682 -5.860 1.00 97.81 89 TYR A CA 1
ATOM 734 C C . TYR A 1 89 ? -0.876 1.804 -6.198 1.00 97.81 89 TYR A C 1
ATOM 736 O O . TYR A 1 89 ? 0.251 2.304 -6.218 1.00 97.81 89 TYR A O 1
ATOM 744 N N . ILE A 1 90 ? -1.136 0.528 -6.460 1.00 96.88 90 ILE A N 1
ATOM 745 C CA . ILE A 1 90 ? -0.157 -0.490 -6.830 1.00 96.88 90 ILE A CA 1
ATOM 746 C C . ILE A 1 90 ? -0.245 -0.759 -8.329 1.00 96.88 90 ILE A C 1
ATOM 748 O O . ILE A 1 90 ? -1.342 -0.972 -8.848 1.00 96.88 90 ILE A O 1
ATOM 752 N N . ASP A 1 91 ? 0.901 -0.780 -9.003 1.00 93.19 91 ASP A N 1
ATOM 753 C CA . ASP A 1 91 ? 1.036 -1.178 -10.405 1.00 93.19 91 ASP A CA 1
ATOM 754 C C . ASP A 1 91 ? 2.463 -1.695 -10.671 1.00 93.19 91 ASP A C 1
ATOM 756 O O . ASP A 1 91 ? 3.402 -1.401 -9.933 1.00 93.19 91 ASP A O 1
ATOM 760 N N . HIS A 1 92 ? 2.644 -2.448 -11.749 1.00 89.62 92 HIS A N 1
ATOM 761 C CA . HIS 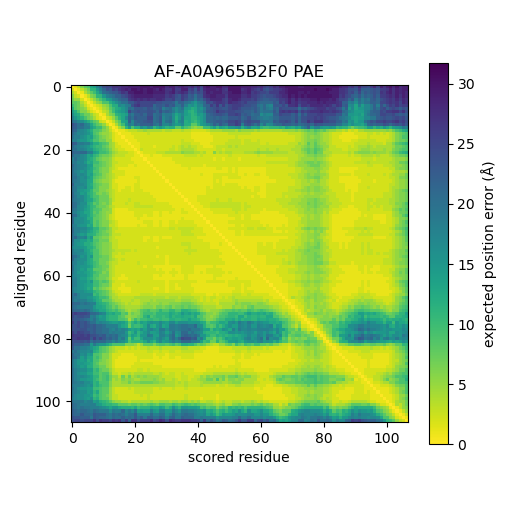A 1 92 ? 3.947 -2.935 -12.209 1.00 89.62 92 HIS A CA 1
ATOM 762 C C . HIS A 1 92 ? 4.707 -1.908 -13.068 1.00 89.62 92 HIS A C 1
ATOM 764 O O . HIS A 1 92 ? 5.915 -2.037 -13.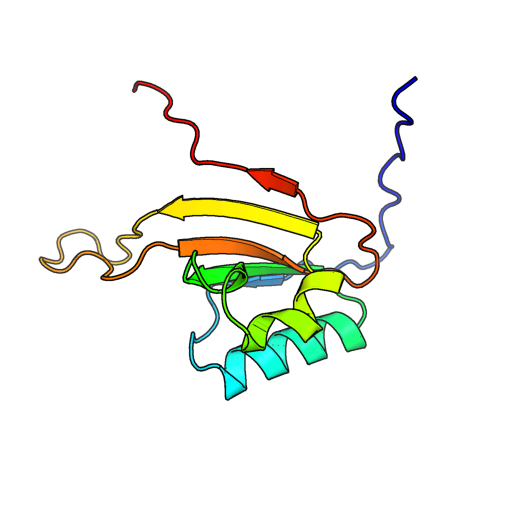249 1.00 89.62 92 HIS A O 1
ATOM 770 N N . GLU A 1 93 ? 4.023 -0.892 -13.603 1.00 87.88 93 GLU A N 1
ATOM 771 C CA . GLU A 1 93 ? 4.607 0.144 -14.473 1.00 87.88 93 GLU A CA 1
ATOM 772 C C . GLU A 1 93 ? 4.731 1.499 -13.759 1.00 87.88 93 GLU A C 1
ATOM 774 O O . GLU A 1 93 ? 4.219 2.521 -14.221 1.00 87.88 93 GLU A O 1
ATOM 779 N N . ILE A 1 94 ? 5.424 1.521 -12.618 1.00 91.12 94 ILE A N 1
ATOM 780 C CA . ILE A 1 94 ? 5.635 2.737 -11.825 1.00 91.12 94 ILE A CA 1
ATOM 781 C C . ILE A 1 94 ? 7.039 3.303 -12.038 1.00 91.12 94 ILE A C 1
ATOM 783 O O . ILE A 1 94 ? 8.041 2.597 -11.969 1.00 91.12 94 ILE A O 1
ATOM 787 N N . THR A 1 95 ? 7.108 4.611 -12.283 1.00 91.31 95 THR A N 1
ATOM 788 C CA . THR A 1 95 ? 8.370 5.362 -12.394 1.00 91.31 95 THR A CA 1
ATOM 789 C C . THR A 1 95 ? 8.600 6.319 -11.232 1.00 91.31 95 THR A C 1
ATOM 791 O O . THR A 1 95 ? 9.728 6.744 -11.006 1.00 91.31 95 THR A O 1
ATOM 794 N N . GLU A 1 96 ? 7.539 6.684 -10.514 1.00 94.56 96 GLU A N 1
ATOM 795 C CA . GLU A 1 96 ? 7.583 7.608 -9.386 1.00 94.56 96 GLU A CA 1
ATOM 796 C C . GLU A 1 96 ? 6.404 7.368 -8.438 1.00 94.56 96 GLU A C 1
ATOM 798 O O . GLU A 1 96 ? 5.341 6.905 -8.856 1.00 94.56 96 GLU A O 1
ATOM 803 N N . THR A 1 97 ? 6.579 7.745 -7.173 1.00 97.25 97 THR A N 1
ATOM 804 C CA . THR A 1 97 ? 5.505 7.761 -6.177 1.00 97.25 97 THR A CA 1
ATOM 805 C C . THR A 1 97 ? 5.090 9.200 -5.900 1.00 97.25 97 THR A C 1
ATOM 807 O O . THR A 1 97 ? 5.896 9.998 -5.425 1.00 97.25 97 THR A O 1
ATOM 810 N N . THR A 1 98 ? 3.819 9.537 -6.129 1.00 97.62 98 THR A N 1
ATOM 811 C CA . THR A 1 98 ? 3.263 10.842 -5.724 1.00 97.62 98 THR A CA 1
ATOM 812 C C . THR A 1 98 ? 2.471 10.724 -4.424 1.00 97.62 98 THR A C 1
ATOM 814 O O . THR A 1 98 ? 1.563 9.897 -4.309 1.00 97.62 98 THR A O 1
ATOM 817 N N . PHE A 1 99 ? 2.783 11.579 -3.448 1.00 97.06 99 PHE A N 1
ATOM 818 C CA . PHE A 1 99 ? 2.029 11.692 -2.201 1.00 97.06 99 PHE A CA 1
ATOM 819 C C . PHE A 1 99 ? 0.993 12.818 -2.286 1.00 97.06 99 PHE A C 1
ATOM 821 O O . PHE A 1 99 ? 1.330 13.972 -2.546 1.00 97.06 99 PHE A O 1
ATOM 828 N N . TYR A 1 100 ? -0.264 12.484 -2.009 1.00 95.81 100 TYR A N 1
ATOM 829 C CA . TYR A 1 100 ? -1.376 13.418 -1.901 1.00 95.81 100 TYR A CA 1
ATOM 830 C C . TYR A 1 100 ? -1.793 13.521 -0.434 1.00 95.81 100 TYR A C 1
ATOM 832 O O . TYR A 1 100 ? -2.374 12.594 0.138 1.00 95.81 100 TYR A O 1
ATOM 840 N N . GLY A 1 101 ? -1.484 14.663 0.180 1.00 92.94 101 GLY A N 1
ATOM 841 C CA . GLY A 1 101 ? -1.963 14.991 1.519 1.00 92.94 101 GLY A CA 1
ATOM 842 C C . GLY A 1 101 ? -3.480 15.187 1.545 1.00 92.94 101 GLY A C 1
ATOM 843 O O . GLY A 1 101 ? -4.114 15.425 0.516 1.00 92.94 101 GLY A O 1
ATOM 844 N N . ARG A 1 102 ? -4.072 15.114 2.740 1.00 84.38 102 ARG A N 1
ATOM 845 C CA . ARG A 1 102 ? -5.500 15.382 2.912 1.00 84.38 102 ARG A CA 1
ATOM 846 C C . ARG A 1 102 ? -5.777 16.859 2.624 1.00 84.38 102 ARG A C 1
ATOM 848 O O . ARG A 1 102 ? -5.369 17.726 3.392 1.00 84.38 102 ARG A O 1
ATOM 855 N N . LEU A 1 103 ? -6.497 17.133 1.541 1.00 76.94 103 LEU A N 1
ATOM 856 C CA . LEU A 1 103 ? -7.031 18.463 1.268 1.00 76.94 103 LEU A CA 1
ATOM 857 C C . LEU A 1 103 ? -8.242 18.680 2.176 1.00 76.94 103 LEU A C 1
ATOM 859 O O . LEU A 1 103 ? -9.222 17.936 2.112 1.00 76.94 103 LEU A O 1
ATOM 863 N N . TRP A 1 104 ? -8.165 19.669 3.060 1.00 63.88 104 TRP A N 1
ATOM 864 C CA . TRP A 1 104 ? -9.341 20.127 3.785 1.00 63.88 104 TRP A CA 1
ATOM 865 C C . TRP A 1 104 ? -10.136 21.041 2.856 1.00 63.88 104 TRP A C 1
ATOM 867 O O . TRP A 1 104 ? -9.657 22.112 2.488 1.00 63.88 104 TRP A O 1
ATOM 877 N N . MET A 1 105 ? -11.328 20.603 2.453 1.00 59.16 105 MET A N 1
ATOM 878 C CA . MET A 1 105 ? -12.315 21.497 1.856 1.00 59.16 105 MET A CA 1
ATOM 879 C C . MET A 1 105 ? -13.288 21.906 2.966 1.00 59.16 105 MET A C 1
ATOM 881 O O . MET A 1 105 ? -13.892 21.009 3.562 1.00 59.16 105 MET A O 1
ATOM 885 N N . PRO A 1 106 ? -13.413 23.207 3.290 1.00 58.94 106 PRO A N 1
ATOM 886 C CA . PRO A 1 106 ? -14.466 23.670 4.179 1.00 58.94 106 PRO A CA 1
ATOM 887 C C . PRO A 1 106 ? -15.816 23.266 3.585 1.00 58.94 106 PRO A C 1
ATOM 889 O O . PRO A 1 106 ? -16.106 23.597 2.436 1.00 58.94 106 PRO A O 1
ATOM 892 N N . THR A 1 107 ? -16.590 22.505 4.354 1.00 55.38 107 THR A N 1
ATOM 893 C CA . THR A 1 107 ? -18.020 22.275 4.113 1.00 55.38 107 THR A CA 1
ATOM 894 C C . THR A 1 107 ? -18.823 23.501 4.496 1.00 55.38 107 THR A C 1
ATOM 896 O O . THR A 1 107 ? -18.499 24.054 5.574 1.00 55.38 107 THR A O 1
#

Secondary structure (DSSP, 8-state):
----------TT---EEE-----HHHHHHHHHHHHHTT--EEEEEETTGGGSGGGTTTGGGEEEEEEEEE---STT-S---SSEEEEEEE-SS-S--EEE-------

Nearest PDB structures (foldseek):
  3ffy-assembly1_A-2  TM=3.993E-01  e=2.715E-01  Bacteroides fragilis NCTC 9343
  3hm2-assembly1_C  TM=4.538E-01  e=1.705E+00  Corynebacterium diphtheriae
  6bt2-assembly2_B  TM=4.625E-01  e=4.001E+00  Homo sapiens
  1mog-assembly1_A  TM=4.043E-01  e=4.872E+00  Halobacterium salinarum

Radius of gyration: 15.38 Å; Cα contacts (8 Å, |Δi|>4): 171; chains: 1; bounding box: 35×36×43 Å

Mean predicted aligned error: 7.62 Å

Solvent-accessible surface area (backbone atoms only — not comparable to full-atom values): 6537 Å² total; per-residue (Å²): 134,84,78,80,74,70,83,75,83,63,98,80,70,72,69,43,77,46,72,61,66,79,54,60,76,58,41,50,54,50,51,51,50,36,40,76,71,65,32,41,33,40,38,42,42,64,51,62,47,84,78,38,82,85,34,61,86,52,50,69,27,32,37,33,36,38,44,73,40,65,56,67,90,58,83,92,54,93,66,64,50,92,58,45,27,20,39,36,32,37,30,68,87,43,91,58,67,47,80,40,73,68,79,83,73,89,127

Sequence (107 aa):
ALSNRAYKPKPYLDLIITNPPWDRKILHALIEKIVDEKRAAWLLFDADWCHTKQSTQYMPYVGKIVSIGRVKWIEGSKYTGKENCAWYYIDHEITETTFYGRLWMPT

Foldseek 3Di:
DPDPPPPDDDPDAPEAEDAWPPPCVRVVVVLVVCLVVQHKYKYKDALCLCVDPVCVVQVQFWAEKEWDFWDAPDPPDPDTHPGTMIITIGGNPHDDYDYHYDDDDDD